Protein AF-A0AB34CWG3-F1 (afdb_monomer_lite)

pLDDT: mean 82.14, std 8.85, range [45.31, 93.75]

Organism: Bacillus cereus (NCBI:txid1396)

Foldseek 3Di:
DPDADPVLVVLLVVLVVLLVVLVVLLCVLVVCLVVVPDDVLADNVLSVVSNVLSVVLNVVSVVQSPDRPRDSVVNVVSSVVSVVVNVVSSVVSNVVNVVVVVVVVD

Structure (mmCIF, N/CA/C/O backbone):
data_AF-A0AB34CWG3-F1
#
_entry.id   AF-A0AB34CWG3-F1
#
loop_
_atom_site.group_PDB
_atom_site.id
_atom_site.type_symbol
_atom_site.label_atom_id
_atom_site.label_alt_id
_atom_site.label_comp_id
_atom_site.label_asym_id
_atom_site.label_entity_id
_atom_site.label_seq_id
_atom_site.pdbx_PDB_ins_code
_atom_site.Cartn_x
_atom_site.Cartn_y
_atom_site.Cartn_z
_atom_site.occupancy
_atom_site.B_iso_or_equiv
_atom_site.auth_seq_id
_atom_site.auth_comp_id
_atom_site.auth_asym_id
_atom_site.auth_atom_id
_atom_site.pdbx_PDB_model_num
ATOM 1 N N . MET A 1 1 ? -27.519 6.098 19.606 1.00 45.31 1 MET A N 1
ATOM 2 C CA . MET A 1 1 ? -26.235 5.584 19.077 1.00 45.31 1 MET A CA 1
ATOM 3 C C . MET A 1 1 ? -25.810 4.441 19.984 1.00 45.31 1 MET A C 1
ATOM 5 O O . MET A 1 1 ? -25.800 4.657 21.186 1.00 45.31 1 MET A O 1
ATOM 9 N N . LYS A 1 2 ? -25.576 3.226 19.467 1.00 54.22 2 LYS A N 1
ATOM 10 C CA . LYS A 1 2 ? -25.051 2.130 20.302 1.00 54.22 2 LYS A CA 1
ATOM 11 C C . LYS A 1 2 ? -23.612 2.474 20.677 1.00 54.22 2 LYS A C 1
ATOM 13 O O . LYS A 1 2 ? -22.816 2.757 19.785 1.00 54.22 2 LYS A O 1
ATOM 18 N N . GLU A 1 3 ? -23.304 2.488 21.967 1.00 59.53 3 GLU A N 1
ATOM 19 C CA . GLU A 1 3 ? -21.934 2.670 22.435 1.00 59.53 3 GLU A CA 1
ATOM 20 C C . GLU A 1 3 ? -21.064 1.524 21.905 1.00 59.53 3 GLU A C 1
ATOM 22 O O . GLU A 1 3 ? -21.381 0.349 22.090 1.00 59.53 3 GLU A O 1
ATOM 27 N N . LEU A 1 4 ? -19.992 1.871 21.189 1.00 63.38 4 LEU A N 1
ATOM 28 C CA . LEU A 1 4 ? -18.975 0.914 20.760 1.00 63.38 4 LEU A CA 1
ATOM 29 C C . LEU A 1 4 ? -18.290 0.332 21.994 1.00 63.38 4 LEU A C 1
ATOM 31 O O . LEU A 1 4 ? -17.795 1.088 22.837 1.00 63.38 4 LEU A O 1
ATOM 35 N N . ASN A 1 5 ? -18.234 -0.998 22.063 1.00 73.75 5 ASN A N 1
ATOM 36 C CA . ASN A 1 5 ? -17.526 -1.710 23.117 1.00 73.75 5 ASN A CA 1
ATOM 37 C C . ASN A 1 5 ? -16.031 -1.329 23.078 1.00 73.75 5 ASN A C 1
ATOM 39 O O . ASN A 1 5 ? -15.486 -1.034 22.011 1.00 73.75 5 ASN A O 1
ATOM 43 N N . PHE A 1 6 ? -15.348 -1.329 24.226 1.00 77.38 6 PHE A N 1
ATOM 44 C CA . PHE A 1 6 ? -13.937 -0.923 24.331 1.00 77.38 6 PHE A CA 1
ATOM 45 C C . PHE A 1 6 ? -13.042 -1.682 23.335 1.00 77.38 6 PHE A C 1
ATOM 47 O O . PHE A 1 6 ? -12.203 -1.086 22.662 1.00 77.38 6 PHE A O 1
ATOM 54 N N . LYS A 1 7 ? -13.308 -2.984 23.162 1.00 75.44 7 LYS A N 1
ATOM 55 C CA . LYS A 1 7 ? -12.650 -3.848 22.172 1.00 75.44 7 LYS A CA 1
ATOM 56 C C . LYS A 1 7 ? -12.753 -3.295 20.744 1.00 75.44 7 LYS A C 1
ATOM 58 O O . LYS A 1 7 ? -11.750 -3.255 20.037 1.00 75.44 7 LYS A O 1
ATOM 63 N N . ASP A 1 8 ? -13.934 -2.840 20.333 1.00 73.44 8 ASP A N 1
ATOM 64 C CA . ASP A 1 8 ? -14.171 -2.344 18.973 1.00 73.44 8 ASP A CA 1
ATOM 65 C C . ASP A 1 8 ? -13.466 -1.004 18.736 1.00 73.44 8 ASP A C 1
ATOM 67 O O . ASP A 1 8 ? -12.917 -0.776 17.658 1.00 73.44 8 ASP A O 1
ATOM 71 N N . ARG A 1 9 ? -13.387 -0.148 19.766 1.00 75.38 9 ARG A N 1
ATOM 72 C CA . ARG A 1 9 ? -12.604 1.098 19.706 1.00 75.38 9 ARG A CA 1
ATOM 73 C C . ARG A 1 9 ? -11.109 0.828 19.530 1.00 75.38 9 ARG A C 1
ATOM 75 O O . ARG A 1 9 ? -10.467 1.484 18.714 1.00 75.38 9 ARG A O 1
ATOM 82 N N . CYS A 1 10 ? -10.553 -0.151 20.246 1.00 79.62 10 CYS A N 1
ATOM 83 C CA . CYS A 1 10 ? -9.151 -0.546 20.074 1.00 79.62 10 CYS A CA 1
ATOM 84 C C . CYS A 1 10 ? -8.871 -1.061 18.654 1.00 79.62 10 CYS A C 1
ATOM 86 O O . CYS A 1 10 ? -7.847 -0.715 18.067 1.00 79.62 10 CYS A O 1
ATOM 88 N N . ILE A 1 11 ? -9.792 -1.842 18.081 1.00 76.69 11 ILE A N 1
ATOM 89 C CA . ILE A 1 11 ? -9.676 -2.358 16.709 1.00 76.69 11 ILE A CA 1
ATOM 90 C C . ILE A 1 11 ? -9.726 -1.215 15.687 1.00 76.69 11 ILE A C 1
ATOM 92 O O . ILE A 1 11 ? -8.929 -1.204 14.750 1.00 76.69 11 ILE A O 1
ATOM 96 N N . GLN A 1 12 ? -10.613 -0.233 15.877 1.00 76.19 12 GLN A N 1
ATOM 97 C CA . GLN A 1 12 ? -10.677 0.953 15.019 1.00 76.19 12 GLN A CA 1
ATOM 98 C C . GLN A 1 12 ? -9.365 1.743 15.045 1.00 76.19 12 GLN A C 1
ATOM 100 O O . GLN A 1 12 ? -8.854 2.089 13.985 1.00 76.19 12 GLN A O 1
ATOM 105 N N . ILE A 1 13 ? -8.781 1.968 16.227 1.00 79.88 13 ILE A N 1
ATOM 106 C CA . ILE A 1 13 ? -7.487 2.660 16.356 1.00 79.88 13 ILE A CA 1
ATOM 107 C C . ILE A 1 13 ? -6.374 1.871 15.658 1.00 79.88 13 ILE A C 1
ATOM 109 O O . ILE A 1 13 ? -5.571 2.449 14.927 1.00 79.88 13 ILE A O 1
ATOM 113 N N . LEU A 1 14 ? -6.345 0.547 15.829 1.00 81.19 14 LEU A N 1
ATOM 114 C CA . LEU A 1 14 ? -5.341 -0.304 15.192 1.00 81.19 14 LEU A CA 1
ATOM 115 C C . LEU A 1 14 ? -5.457 -0.289 13.659 1.00 81.19 14 LEU A C 1
ATOM 117 O O . LEU A 1 14 ? -4.440 -0.338 12.973 1.00 81.19 14 LEU A O 1
ATOM 121 N N . ALA A 1 15 ? -6.674 -0.174 13.119 1.00 79.12 15 ALA A N 1
ATOM 122 C CA . ALA A 1 15 ? -6.923 -0.090 11.681 1.00 79.12 15 ALA A CA 1
ATOM 123 C C . ALA A 1 15 ? -6.484 1.247 11.050 1.00 79.12 15 ALA A C 1
ATOM 125 O O . ALA A 1 15 ? -6.215 1.299 9.848 1.00 79.12 15 ALA A O 1
ATOM 126 N N . ILE A 1 16 ? -6.348 2.321 11.836 1.00 84.06 16 ILE A N 1
ATOM 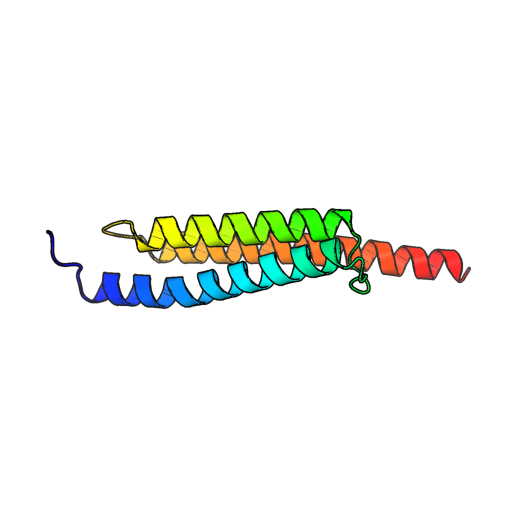127 C CA . ILE A 1 16 ? -5.896 3.632 11.338 1.00 84.06 16 ILE A CA 1
ATOM 128 C C . ILE A 1 16 ? -4.446 3.572 10.843 1.00 84.06 16 ILE A C 1
ATOM 130 O O . ILE A 1 16 ? -4.135 4.133 9.795 1.00 84.06 16 ILE A O 1
ATOM 134 N N . ILE A 1 17 ? -3.565 2.864 11.554 1.00 86.19 17 ILE A N 1
ATOM 135 C CA . ILE A 1 17 ? -2.132 2.787 11.226 1.00 86.19 17 ILE A CA 1
ATOM 136 C C . ILE A 1 17 ? -1.893 2.279 9.789 1.00 86.19 17 ILE A C 1
ATOM 138 O O . ILE A 1 17 ? -1.310 3.019 8.993 1.00 86.19 17 ILE A O 1
ATOM 142 N N . PRO A 1 18 ? -2.355 1.075 9.396 1.00 85.50 18 PRO A N 1
ATOM 143 C CA . PRO A 1 18 ? -2.181 0.590 8.027 1.00 85.50 18 PRO A CA 1
ATOM 144 C C . PRO A 1 18 ? -2.916 1.462 7.001 1.00 85.50 18 PRO A C 1
ATOM 146 O O . PRO A 1 18 ? -2.417 1.624 5.893 1.00 85.50 18 PRO A O 1
ATOM 149 N N . THR A 1 19 ? -4.042 2.088 7.366 1.00 87.44 19 THR A N 1
ATOM 150 C CA . THR A 1 19 ? -4.749 3.032 6.482 1.00 87.44 19 THR A CA 1
ATOM 151 C C . THR A 1 19 ? -3.853 4.203 6.084 1.00 87.44 19 THR A C 1
ATOM 153 O O . THR A 1 19 ? -3.747 4.520 4.900 1.00 87.44 19 THR A O 1
ATOM 156 N N . ILE A 1 20 ? -3.186 4.828 7.061 1.00 89.50 20 ILE A N 1
ATOM 157 C CA . ILE A 1 20 ? -2.268 5.951 6.823 1.00 89.50 20 ILE A CA 1
ATOM 158 C C . ILE A 1 20 ? -1.090 5.499 5.959 1.00 89.50 20 ILE A C 1
ATOM 160 O O . ILE A 1 20 ? -0.734 6.188 5.006 1.00 89.50 20 ILE A O 1
ATOM 164 N N . ILE A 1 21 ? -0.513 4.330 6.254 1.00 91.56 21 ILE A N 1
ATOM 165 C CA . ILE A 1 21 ? 0.618 3.782 5.491 1.00 91.56 21 ILE A CA 1
ATOM 166 C C . ILE A 1 21 ? 0.229 3.564 4.025 1.00 91.56 21 ILE A C 1
ATOM 168 O O . ILE A 1 21 ? 0.948 4.009 3.131 1.00 91.56 21 ILE A O 1
ATOM 172 N N . PHE A 1 22 ? -0.924 2.943 3.762 1.00 91.94 22 PHE A N 1
ATOM 173 C CA . PHE A 1 22 ? -1.408 2.750 2.396 1.00 91.94 22 PHE A CA 1
ATOM 174 C C . PHE A 1 22 ? -1.683 4.078 1.680 1.00 91.94 22 PHE A C 1
ATOM 176 O O . PHE A 1 22 ? -1.378 4.201 0.496 1.00 91.94 22 PHE A O 1
ATOM 183 N N . PHE A 1 23 ? -2.185 5.092 2.389 1.00 92.25 23 PHE A N 1
ATOM 184 C CA . PHE A 1 23 ? -2.367 6.430 1.822 1.00 92.25 23 PHE A CA 1
ATOM 185 C C . PHE A 1 23 ? -1.037 7.073 1.418 1.00 92.25 23 PHE A C 1
ATOM 187 O O . PHE A 1 23 ? -0.914 7.600 0.313 1.00 92.25 23 PHE A O 1
ATOM 194 N N . LEU A 1 24 ? -0.029 7.000 2.290 1.00 93.75 24 LEU A N 1
ATOM 195 C CA . LEU A 1 24 ? 1.302 7.539 2.018 1.00 93.75 24 LEU A CA 1
ATOM 196 C C . LEU A 1 24 ? 1.970 6.826 0.843 1.00 93.75 24 LEU A C 1
ATOM 198 O O . LEU A 1 24 ? 2.556 7.487 -0.009 1.00 93.75 24 LEU A O 1
ATOM 202 N N . TRP A 1 25 ? 1.849 5.500 0.757 1.00 92.56 25 TRP A N 1
ATOM 203 C CA . TRP A 1 25 ? 2.352 4.753 -0.395 1.00 92.56 25 TRP A CA 1
ATOM 204 C C . TRP A 1 25 ? 1.625 5.103 -1.688 1.00 92.56 25 TRP A C 1
ATOM 206 O O . TRP A 1 25 ? 2.281 5.278 -2.711 1.00 92.56 25 TRP A O 1
ATOM 216 N N . SER A 1 26 ? 0.304 5.277 -1.652 1.00 92.75 26 SER A N 1
ATOM 217 C CA . SER A 1 26 ? -0.445 5.713 -2.832 1.00 92.75 26 SER A CA 1
ATOM 218 C C . SER A 1 26 ? 0.043 7.070 -3.331 1.00 92.75 26 SER A C 1
ATOM 220 O O . SER A 1 26 ? 0.350 7.220 -4.514 1.00 92.75 26 SER A O 1
ATOM 222 N N . ILE A 1 27 ? 0.214 8.033 -2.420 1.00 92.62 27 ILE A N 1
ATOM 223 C CA . ILE A 1 27 ? 0.771 9.350 -2.748 1.00 92.62 27 ILE A CA 1
ATOM 224 C C . ILE A 1 27 ? 2.191 9.211 -3.298 1.00 92.62 27 ILE A C 1
ATOM 226 O O . ILE A 1 27 ? 2.501 9.833 -4.306 1.00 92.62 27 ILE A O 1
ATOM 230 N N . TYR A 1 28 ? 3.037 8.388 -2.678 1.00 92.06 28 TYR A N 1
ATOM 231 C CA . TYR A 1 28 ? 4.414 8.164 -3.114 1.00 92.06 28 TYR A CA 1
ATOM 232 C C . TYR A 1 28 ? 4.484 7.663 -4.563 1.00 92.06 28 TYR A C 1
ATOM 234 O O . TYR A 1 28 ? 5.158 8.279 -5.390 1.00 92.06 28 TYR A O 1
ATOM 242 N N . TYR A 1 29 ? 3.743 6.604 -4.901 1.00 89.62 29 TYR A N 1
ATOM 243 C CA . TYR A 1 29 ? 3.735 6.052 -6.258 1.00 89.62 29 TYR A CA 1
ATOM 244 C C . TYR A 1 29 ? 3.132 7.026 -7.280 1.00 89.62 29 TYR A C 1
ATOM 246 O O . TYR A 1 29 ? 3.686 7.204 -8.364 1.00 89.62 29 TYR A O 1
ATOM 254 N N . CYS A 1 30 ? 2.040 7.711 -6.930 1.00 88.00 30 CYS A N 1
ATOM 255 C CA . CYS A 1 30 ? 1.419 8.709 -7.802 1.00 88.00 30 CYS A CA 1
ATOM 256 C C . CYS A 1 30 ? 2.306 9.946 -8.015 1.00 88.00 30 CYS A C 1
ATOM 258 O O . CYS A 1 30 ? 2.337 10.498 -9.112 1.00 88.00 30 CYS A O 1
ATOM 260 N N . PHE A 1 31 ? 3.036 10.387 -6.989 1.00 89.81 31 PHE A N 1
ATOM 261 C CA . PHE A 1 31 ? 3.936 11.534 -7.083 1.00 89.81 31 PHE A CA 1
ATOM 262 C C . PHE A 1 31 ? 5.139 11.223 -7.973 1.00 89.81 31 PHE A C 1
ATOM 264 O O . PHE A 1 31 ? 5.464 12.019 -8.848 1.00 89.81 31 PHE A O 1
ATOM 271 N N . HIS A 1 32 ? 5.752 10.048 -7.811 1.00 86.50 32 HIS A N 1
ATOM 272 C CA . HIS A 1 32 ? 6.839 9.601 -8.685 1.00 86.50 32 HIS A CA 1
ATOM 273 C C . HIS A 1 32 ? 6.405 9.516 -10.155 1.00 86.50 32 HIS A C 1
ATOM 275 O O . HIS A 1 32 ? 7.121 10.007 -11.029 1.00 86.50 32 HIS A O 1
ATOM 281 N N . LEU A 1 33 ? 5.189 9.024 -10.413 1.00 86.81 33 LEU A N 1
ATOM 282 C CA . LEU A 1 33 ? 4.582 9.048 -11.745 1.00 86.81 33 LEU A CA 1
ATOM 283 C C . LEU A 1 33 ? 4.377 10.460 -12.297 1.00 86.81 33 LEU A C 1
ATOM 285 O O . LEU A 1 33 ? 4.646 10.703 -13.469 1.00 86.81 33 LEU A O 1
ATOM 289 N N . PHE A 1 34 ? 3.884 11.385 -11.472 1.00 86.06 34 PHE A N 1
ATOM 290 C CA . PHE A 1 34 ? 3.566 12.744 -11.909 1.00 86.06 34 PHE A CA 1
ATOM 291 C C . PHE A 1 34 ? 4.818 13.585 -12.178 1.00 86.06 34 PHE A C 1
ATOM 293 O O . PHE A 1 34 ? 4.861 14.342 -13.145 1.00 86.06 34 PHE A O 1
ATOM 300 N N . VAL A 1 35 ? 5.842 13.452 -11.331 1.00 87.00 35 VAL A N 1
ATOM 301 C CA . VAL A 1 35 ? 7.119 14.170 -11.482 1.00 87.00 35 VAL A CA 1
ATOM 302 C C . VAL A 1 35 ? 8.019 13.496 -12.529 1.00 87.00 35 VAL A C 1
ATOM 304 O O . VAL A 1 35 ? 8.995 14.092 -12.973 1.00 87.00 35 VAL A O 1
ATOM 307 N N . GLY A 1 36 ? 7.687 12.275 -12.961 1.00 80.06 36 GLY A N 1
ATOM 308 C CA . GLY A 1 36 ? 8.485 11.513 -13.923 1.00 80.06 36 GLY A CA 1
ATOM 309 C C . GLY A 1 36 ? 9.816 11.039 -13.339 1.00 80.06 36 GLY A C 1
ATOM 310 O O . GLY A 1 36 ? 10.798 10.913 -14.065 1.00 80.06 36 GLY A O 1
ATOM 311 N N . VAL A 1 37 ? 9.870 10.827 -12.021 1.00 80.69 37 VAL A N 1
ATOM 312 C CA . VAL A 1 37 ? 11.067 10.327 -11.338 1.00 80.69 37 VAL A CA 1
ATOM 313 C C . VAL A 1 37 ? 10.945 8.821 -11.202 1.00 80.69 37 VAL A C 1
ATOM 315 O O . VAL A 1 37 ? 10.135 8.326 -10.416 1.00 80.69 37 VAL A O 1
ATOM 318 N N . ASP A 1 38 ? 11.791 8.101 -11.929 1.00 76.81 38 ASP A N 1
ATOM 319 C CA . ASP A 1 38 ? 11.809 6.645 -11.895 1.00 76.81 38 ASP A CA 1
ATOM 320 C C . ASP A 1 38 ? 12.164 6.107 -10.504 1.00 76.81 38 ASP A C 1
ATOM 322 O O . ASP A 1 38 ? 13.107 6.553 -9.844 1.00 76.81 38 ASP A O 1
ATOM 326 N N . ILE A 1 39 ? 11.409 5.099 -10.069 1.00 80.44 39 ILE A N 1
ATOM 327 C CA . ILE A 1 39 ? 11.744 4.292 -8.901 1.00 80.44 39 ILE A CA 1
ATOM 328 C C . ILE A 1 39 ? 12.624 3.137 -9.400 1.00 80.44 39 ILE A C 1
ATOM 330 O O . ILE A 1 39 ? 12.179 2.355 -10.246 1.00 80.44 39 ILE A O 1
ATOM 334 N N . PRO A 1 40 ? 13.867 2.993 -8.906 1.00 76.19 40 PRO A N 1
ATOM 335 C CA . PRO A 1 40 ? 14.781 1.972 -9.399 1.00 76.19 40 PRO A CA 1
ATOM 336 C C . PRO A 1 40 ? 14.200 0.571 -9.184 1.00 76.19 40 PRO A C 1
ATOM 338 O O . PRO A 1 40 ? 13.874 0.176 -8.064 1.00 76.19 40 PRO A O 1
ATOM 341 N N . GLY A 1 41 ? 14.084 -0.182 -10.279 1.00 73.75 41 GLY A N 1
ATOM 342 C CA . GLY A 1 41 ? 13.515 -1.527 -10.271 1.00 73.75 41 GLY A CA 1
ATOM 343 C C . GLY A 1 41 ? 11.989 -1.581 -10.171 1.00 73.75 41 GLY A C 1
ATOM 344 O O . GLY A 1 41 ? 11.482 -2.653 -9.860 1.00 73.75 41 GLY A O 1
ATOM 345 N N . VAL A 1 42 ? 11.269 -0.476 -10.416 1.00 82.69 42 VAL A N 1
ATOM 346 C CA . VAL A 1 42 ? 9.801 -0.461 -10.538 1.00 82.69 42 VAL A CA 1
ATOM 347 C C . VAL A 1 42 ? 9.393 0.309 -11.789 1.00 82.69 42 VAL A C 1
ATOM 349 O O . VAL A 1 42 ? 9.637 1.513 -11.906 1.00 82.69 42 VAL A O 1
ATOM 352 N N . ASN A 1 43 ? 8.751 -0.379 -12.727 1.00 84.94 43 ASN A N 1
ATOM 353 C CA . ASN A 1 43 ? 8.366 0.211 -14.002 1.00 84.94 43 ASN A CA 1
ATOM 354 C C . ASN A 1 43 ? 7.172 1.190 -13.828 1.00 84.94 43 ASN A C 1
ATOM 356 O O . ASN A 1 43 ? 6.393 1.039 -12.882 1.00 84.94 43 ASN A O 1
ATOM 360 N N . PRO A 1 44 ? 6.964 2.169 -14.731 1.00 84.19 44 PRO A N 1
ATOM 361 C CA . PRO A 1 44 ? 5.878 3.150 -14.594 1.00 84.19 44 PRO A CA 1
ATOM 362 C C . PRO A 1 44 ? 4.467 2.537 -14.526 1.00 84.19 44 PRO A C 1
ATOM 364 O O . PRO A 1 44 ? 3.609 3.009 -13.783 1.00 84.19 44 PRO A O 1
ATOM 367 N N . ILE A 1 45 ? 4.208 1.446 -15.251 1.00 86.38 45 ILE A N 1
ATOM 368 C CA . ILE A 1 45 ? 2.911 0.749 -15.217 1.00 86.38 45 ILE A CA 1
ATOM 369 C C . ILE A 1 45 ? 2.682 0.126 -13.833 1.00 86.38 45 ILE A C 1
ATOM 371 O O . ILE A 1 45 ? 1.597 0.237 -13.266 1.00 86.38 45 ILE A O 1
ATOM 375 N N . SER A 1 46 ? 3.709 -0.480 -13.251 1.00 88.12 46 SER A N 1
ATOM 376 C CA . SER A 1 46 ? 3.683 -1.046 -11.909 1.00 88.12 46 SER A CA 1
ATOM 377 C C . SER A 1 46 ? 3.556 0.039 -10.851 1.00 88.12 46 SER A C 1
ATOM 379 O O . SER A 1 46 ? 2.789 -0.151 -9.915 1.00 88.12 46 SER A O 1
ATOM 381 N N . GLN A 1 47 ? 4.199 1.202 -11.009 1.00 88.94 47 GLN A N 1
ATOM 382 C CA . GLN A 1 47 ? 3.954 2.359 -10.136 1.00 88.94 47 GLN A CA 1
ATOM 383 C C . GLN A 1 47 ? 2.478 2.772 -10.172 1.00 88.94 47 GLN A C 1
ATOM 385 O O . GLN A 1 47 ? 1.884 3.030 -9.126 1.00 88.94 47 GLN A O 1
ATOM 390 N N . PHE A 1 48 ? 1.850 2.759 -11.351 1.00 89.94 48 PHE A N 1
ATOM 391 C CA . PHE A 1 48 ? 0.433 3.096 -11.488 1.00 89.94 48 PHE A CA 1
ATOM 392 C C . PHE A 1 48 ? -0.441 2.067 -10.774 1.00 89.94 48 PHE A C 1
ATOM 394 O O . PHE A 1 48 ? -1.270 2.431 -9.939 1.00 89.94 48 PHE A O 1
ATOM 401 N N . ILE A 1 49 ? -0.205 0.778 -11.024 1.00 90.75 49 ILE A N 1
ATOM 402 C CA . ILE A 1 49 ? -0.927 -0.314 -10.360 1.00 90.75 49 ILE A CA 1
ATOM 403 C C . ILE A 1 49 ? -0.737 -0.243 -8.839 1.00 90.75 49 ILE A C 1
ATOM 405 O O . ILE A 1 49 ? -1.713 -0.344 -8.099 1.00 90.75 49 ILE A O 1
ATOM 409 N N . LEU A 1 50 ? 0.487 -0.024 -8.359 1.00 91.94 50 LEU A N 1
ATOM 410 C CA . LEU A 1 50 ? 0.797 0.108 -6.935 1.00 91.94 50 LEU A CA 1
ATOM 411 C C . LEU A 1 50 ? 0.079 1.306 -6.310 1.00 91.94 50 LEU A C 1
ATOM 413 O O . LEU A 1 50 ? -0.494 1.166 -5.227 1.00 91.94 50 LEU A O 1
ATOM 417 N N . GLY A 1 51 ? 0.035 2.447 -7.001 1.00 91.06 51 GLY A N 1
ATOM 418 C CA . GLY A 1 51 ? -0.723 3.627 -6.582 1.00 91.06 51 GLY A CA 1
ATOM 419 C C . GLY A 1 51 ? -2.215 3.333 -6.399 1.00 91.06 51 GLY A C 1
ATOM 420 O O . GLY A 1 51 ? -2.789 3.695 -5.369 1.00 91.06 51 GLY A O 1
ATOM 421 N N . TRP A 1 52 ? -2.829 2.604 -7.336 1.00 91.19 52 TRP A N 1
ATOM 422 C CA . TRP A 1 52 ? -4.237 2.194 -7.250 1.00 91.19 52 TRP A CA 1
ATOM 423 C C . TRP A 1 52 ? -4.498 1.142 -6.176 1.00 91.19 52 TRP A C 1
ATOM 425 O O . TRP A 1 52 ? -5.444 1.278 -5.401 1.00 91.19 52 TRP A O 1
ATOM 435 N N . VAL A 1 53 ? -3.670 0.098 -6.102 1.00 91.56 53 VAL A N 1
ATOM 436 C CA . VAL A 1 53 ? -3.816 -0.978 -5.111 1.00 91.56 53 VAL A CA 1
ATOM 437 C C . VAL A 1 53 ? -3.736 -0.401 -3.701 1.00 91.56 53 VAL A C 1
ATOM 439 O O . VAL A 1 53 ? -4.601 -0.675 -2.870 1.00 91.56 53 VAL A O 1
ATOM 442 N N . THR A 1 54 ? -2.744 0.447 -3.436 1.00 92.44 54 THR A N 1
ATOM 443 C CA . THR A 1 54 ? -2.588 1.103 -2.132 1.00 92.44 54 THR A CA 1
ATOM 444 C C . THR A 1 54 ? -3.739 2.069 -1.833 1.00 92.44 54 THR A C 1
ATOM 446 O O . THR A 1 54 ? -4.251 2.061 -0.714 1.00 92.44 54 THR A O 1
ATOM 449 N N . LEU A 1 55 ? -4.250 2.806 -2.827 1.00 92.12 55 LEU A N 1
ATOM 450 C CA . LEU A 1 55 ? -5.433 3.658 -2.662 1.00 92.12 55 LEU A CA 1
ATOM 451 C C . LEU A 1 55 ? -6.684 2.854 -2.279 1.00 92.12 55 LEU A C 1
ATOM 453 O O . LEU A 1 55 ? -7.371 3.193 -1.314 1.00 92.12 55 LEU A O 1
ATOM 457 N N . PHE A 1 56 ? -6.980 1.769 -3.000 1.00 90.69 56 PHE A N 1
ATOM 458 C CA . PHE A 1 56 ? -8.146 0.928 -2.714 1.00 90.69 56 PHE A CA 1
ATOM 459 C C . PHE A 1 56 ? -8.042 0.244 -1.348 1.00 90.69 56 PHE A C 1
ATOM 461 O O . PHE A 1 56 ? -9.043 0.150 -0.634 1.00 90.69 56 PHE A O 1
ATOM 468 N N . MET A 1 57 ? -6.8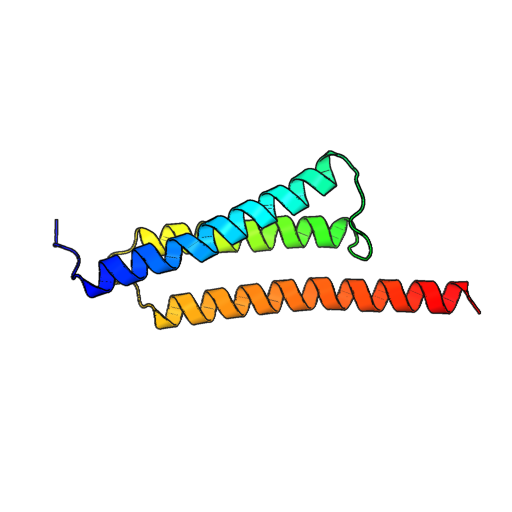39 -0.176 -0.947 1.00 89.88 57 MET A N 1
ATOM 469 C CA . MET A 1 57 ? -6.581 -0.710 0.393 1.00 89.88 57 MET A CA 1
ATOM 470 C C . MET A 1 57 ? -6.832 0.337 1.485 1.00 89.88 57 MET A C 1
ATOM 472 O O . MET A 1 57 ? -7.457 0.029 2.506 1.00 89.88 57 MET A O 1
ATOM 476 N N . ALA A 1 58 ? -6.413 1.585 1.262 1.00 88.50 58 ALA A N 1
ATOM 477 C CA . ALA A 1 58 ? -6.672 2.684 2.184 1.00 88.50 58 ALA A CA 1
ATOM 478 C C . ALA A 1 58 ? -8.177 2.993 2.300 1.00 88.50 58 ALA A C 1
ATOM 480 O O . ALA A 1 58 ? -8.716 3.035 3.406 1.00 88.50 58 ALA A O 1
ATOM 481 N N . ILE A 1 59 ? -8.887 3.116 1.173 1.00 88.94 59 ILE A N 1
ATOM 482 C CA . ILE A 1 59 ? -10.344 3.347 1.148 1.00 88.94 59 ILE A CA 1
ATOM 483 C C . ILE A 1 59 ? -11.094 2.201 1.841 1.00 88.94 59 ILE A C 1
ATOM 485 O O . ILE A 1 59 ? -11.970 2.443 2.674 1.00 88.94 59 ILE A O 1
ATOM 489 N N . GLY A 1 60 ? -10.728 0.950 1.548 1.00 85.50 60 GLY A N 1
ATOM 490 C CA . GLY A 1 60 ? -11.317 -0.225 2.191 1.00 85.50 60 GLY A CA 1
ATOM 491 C C . GLY A 1 60 ? -11.132 -0.221 3.711 1.00 85.50 60 GLY A C 1
ATOM 492 O O . GLY A 1 60 ? -12.043 -0.608 4.448 1.00 85.50 60 GLY A O 1
ATOM 493 N N . SER A 1 61 ? -9.991 0.279 4.184 1.00 84.06 61 SER A N 1
ATOM 494 C CA . SER A 1 61 ? -9.694 0.405 5.612 1.00 84.06 61 SER A CA 1
ATOM 495 C C . SER A 1 61 ? -10.511 1.517 6.285 1.00 84.06 61 SER A C 1
ATOM 497 O O . SER A 1 61 ? -11.024 1.312 7.385 1.00 84.06 61 SER A O 1
ATOM 499 N N . ILE A 1 62 ? -10.753 2.643 5.603 1.00 85.62 62 ILE A N 1
ATOM 500 C CA . ILE A 1 62 ? -11.643 3.717 6.089 1.00 85.62 62 ILE A CA 1
ATOM 501 C C . ILE A 1 62 ? -13.079 3.207 6.258 1.00 85.62 62 ILE A C 1
ATOM 503 O O . ILE A 1 62 ? -13.693 3.411 7.306 1.00 85.62 62 ILE A O 1
ATOM 507 N N . ILE A 1 63 ? -13.607 2.497 5.256 1.00 83.62 63 ILE A N 1
ATOM 508 C CA . ILE A 1 63 ? -14.956 1.907 5.315 1.00 83.62 63 ILE A CA 1
ATOM 509 C C . ILE A 1 63 ? -15.072 0.956 6.511 1.00 83.62 63 ILE A C 1
ATOM 511 O O . ILE A 1 63 ? -16.097 0.911 7.192 1.00 83.62 63 ILE A O 1
ATOM 515 N N . TYR A 1 64 ? -14.007 0.205 6.779 1.00 78.75 64 TYR A N 1
ATOM 516 C CA . TYR A 1 64 ? -13.951 -0.725 7.891 1.00 78.75 64 TYR A CA 1
ATOM 517 C C . TYR A 1 64 ? -13.951 -0.014 9.259 1.00 78.75 64 TYR A C 1
ATOM 519 O O . TYR A 1 64 ? -14.667 -0.451 10.159 1.00 78.75 64 TYR A O 1
ATOM 527 N N . ILE A 1 65 ? -13.239 1.112 9.401 1.00 79.56 65 ILE A N 1
ATOM 528 C CA . ILE A 1 65 ? -13.227 1.934 10.627 1.00 79.56 65 ILE A CA 1
ATOM 529 C C . ILE A 1 65 ? -14.629 2.478 10.955 1.00 79.56 65 ILE A C 1
ATOM 531 O O . ILE A 1 65 ? -15.019 2.520 12.121 1.00 79.56 65 ILE A O 1
ATOM 535 N N . ILE A 1 66 ? -15.406 2.856 9.936 1.00 79.06 66 ILE A N 1
ATOM 536 C CA . ILE A 1 66 ? -16.748 3.443 10.102 1.00 79.06 66 ILE A CA 1
ATOM 537 C C . ILE A 1 66 ? -17.803 2.371 10.449 1.00 79.06 66 ILE A C 1
ATOM 539 O O . ILE A 1 66 ? -18.884 2.689 10.953 1.00 79.06 66 ILE A O 1
ATOM 543 N N . LYS A 1 67 ? -17.514 1.084 10.212 1.00 77.81 67 LYS A N 1
ATOM 544 C CA . LYS A 1 67 ? -18.484 0.001 10.399 1.00 77.81 67 LYS A CA 1
ATOM 545 C C . LYS A 1 67 ? -18.666 -0.351 11.890 1.00 77.81 67 LYS A C 1
ATOM 547 O O . LYS A 1 67 ? -17.689 -0.677 12.563 1.00 77.81 67 LYS A O 1
ATOM 552 N N . PRO A 1 68 ? -19.907 -0.373 12.417 1.00 64.12 68 PRO A N 1
ATOM 553 C CA . PRO A 1 68 ? -20.167 -0.908 13.752 1.00 64.12 68 PRO A CA 1
ATOM 554 C C . PRO A 1 68 ? -19.968 -2.436 13.758 1.00 64.12 68 PRO A C 1
ATOM 556 O O . PRO A 1 68 ? -20.452 -3.121 12.856 1.00 64.12 68 PRO A O 1
ATOM 559 N N . ASN A 1 69 ? -19.282 -2.966 14.780 1.00 69.12 69 ASN A N 1
ATOM 560 C CA . ASN A 1 69 ? -18.911 -4.386 14.943 1.00 69.12 69 ASN A CA 1
ATOM 561 C C . ASN A 1 69 ? -17.953 -4.918 13.863 1.00 69.12 69 ASN A C 1
ATOM 563 O O . ASN A 1 69 ? -18.224 -5.918 13.192 1.00 69.12 69 ASN A O 1
ATOM 567 N N . ALA A 1 70 ? -16.839 -4.226 13.658 1.00 67.88 70 ALA A N 1
ATOM 568 C CA . ALA A 1 70 ? -15.849 -4.615 12.669 1.00 67.88 70 ALA A CA 1
ATOM 569 C C . ALA A 1 70 ? -15.032 -5.843 13.155 1.00 67.88 70 ALA A C 1
ATOM 571 O O . ALA A 1 70 ? -14.418 -5.812 14.222 1.00 67.88 70 ALA A O 1
ATOM 572 N N . ASP A 1 71 ? -15.016 -6.931 12.372 1.00 79.94 71 ASP A N 1
ATOM 573 C CA . ASP A 1 71 ? -14.255 -8.161 12.665 1.00 79.94 71 ASP A CA 1
ATOM 574 C C . ASP A 1 71 ? -12.745 -8.021 12.393 1.00 79.94 71 ASP A C 1
ATOM 576 O O . ASP A 1 71 ? -12.288 -8.090 11.243 1.00 79.94 71 ASP A O 1
ATOM 580 N N . ALA A 1 72 ? -11.972 -7.812 13.466 1.00 74.50 72 ALA A N 1
ATOM 581 C CA . ALA A 1 72 ? -10.535 -7.533 13.407 1.00 74.50 72 ALA A CA 1
ATOM 582 C C . ALA A 1 72 ? -9.736 -8.581 12.632 1.00 74.50 72 ALA A C 1
ATOM 584 O O . ALA A 1 72 ? -8.749 -8.234 11.981 1.00 74.50 72 ALA A O 1
ATOM 585 N N . LEU A 1 73 ? -10.160 -9.847 12.680 1.00 81.00 73 LEU A N 1
ATOM 586 C CA . LEU A 1 73 ? -9.486 -10.921 11.963 1.00 81.00 73 LEU A CA 1
ATOM 587 C C . LEU A 1 73 ? -9.629 -10.724 10.453 1.00 81.00 73 LEU A C 1
ATOM 589 O O . LEU A 1 73 ? -8.649 -10.805 9.718 1.00 81.00 73 LEU A O 1
ATOM 593 N N . ASN A 1 74 ? -10.835 -10.393 9.995 1.00 81.94 74 ASN A N 1
ATOM 594 C CA . ASN A 1 74 ? -11.110 -10.134 8.586 1.00 81.94 74 ASN A CA 1
ATOM 595 C C . ASN A 1 74 ? -10.326 -8.913 8.077 1.00 81.94 74 ASN A C 1
ATOM 597 O O . ASN A 1 74 ? -9.749 -8.945 6.989 1.00 81.94 74 ASN A O 1
ATOM 601 N N . PHE A 1 75 ? -10.233 -7.853 8.885 1.00 82.31 75 PHE A N 1
ATOM 602 C CA . PHE A 1 75 ? -9.396 -6.698 8.557 1.00 82.31 75 PHE A CA 1
ATOM 603 C C . PHE A 1 75 ? -7.916 -7.049 8.437 1.00 82.31 75 PHE A C 1
ATOM 605 O O . PHE A 1 75 ? -7.267 -6.660 7.463 1.00 82.31 75 PHE A O 1
ATOM 612 N N . PHE A 1 76 ? -7.392 -7.808 9.398 1.00 82.50 76 PHE A N 1
ATOM 613 C CA . PHE A 1 76 ? -6.006 -8.253 9.379 1.00 82.50 76 PHE A CA 1
ATOM 614 C C . PHE A 1 76 ? -5.713 -9.104 8.139 1.00 82.50 76 PHE A C 1
ATOM 616 O O . PHE A 1 76 ? -4.774 -8.807 7.404 1.00 82.50 76 PHE A O 1
ATOM 623 N N . VAL A 1 77 ? -6.560 -10.093 7.838 1.00 87.38 77 VAL A N 1
ATOM 624 C CA . VAL A 1 77 ? -6.407 -10.963 6.661 1.00 87.38 77 VAL A CA 1
ATOM 625 C C . VAL A 1 77 ? -6.427 -10.156 5.363 1.00 87.38 77 VAL A C 1
ATOM 627 O O . VAL A 1 77 ? -5.569 -10.361 4.505 1.00 87.38 77 VAL A O 1
ATOM 630 N N . LYS A 1 78 ? -7.350 -9.197 5.220 1.00 85.38 78 LYS A N 1
ATOM 631 C CA . LYS A 1 78 ? -7.398 -8.321 4.038 1.00 85.38 78 LYS A CA 1
ATOM 632 C C . LYS A 1 78 ? -6.156 -7.447 3.919 1.00 85.38 78 LYS A C 1
ATOM 634 O O . LYS A 1 78 ? -5.596 -7.343 2.832 1.00 85.38 78 LYS A O 1
ATOM 639 N N . THR A 1 79 ? -5.704 -6.867 5.028 1.00 86.19 79 THR A N 1
ATOM 640 C CA . THR A 1 79 ? -4.488 -6.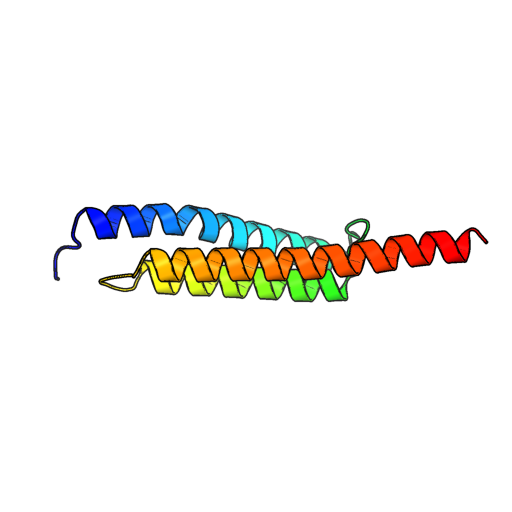042 5.083 1.00 86.19 79 THR A CA 1
ATOM 641 C C . THR A 1 79 ? -3.258 -6.844 4.662 1.00 86.19 79 THR A C 1
ATOM 643 O O . THR A 1 79 ? -2.499 -6.399 3.803 1.00 86.19 79 THR A O 1
ATOM 646 N N . VAL A 1 80 ? -3.099 -8.056 5.201 1.00 88.12 80 VAL A N 1
ATOM 647 C CA . VAL A 1 80 ? -2.017 -8.981 4.835 1.00 88.12 80 VAL A CA 1
ATOM 648 C C . VAL A 1 80 ? -2.114 -9.388 3.366 1.00 88.12 80 VAL A C 1
ATOM 650 O O . VAL A 1 80 ? -1.108 -9.371 2.666 1.00 88.12 80 VAL A O 1
ATOM 653 N N . CYS A 1 81 ? -3.312 -9.691 2.862 1.00 87.94 81 CYS A N 1
ATOM 654 C CA . CYS A 1 81 ? -3.518 -10.019 1.452 1.00 87.94 81 CYS A CA 1
ATOM 655 C C . CYS A 1 81 ? -3.102 -8.860 0.527 1.00 87.94 81 CYS A C 1
ATOM 657 O O . CYS A 1 81 ? -2.393 -9.085 -0.453 1.00 87.94 81 CYS A O 1
ATOM 659 N N . GLY A 1 82 ? -3.452 -7.617 0.874 1.00 86.62 82 GLY A N 1
ATOM 660 C CA . GLY A 1 82 ? -3.004 -6.435 0.135 1.00 86.62 82 GLY A CA 1
ATOM 661 C C . GLY A 1 82 ? -1.486 -6.244 0.171 1.00 86.62 82 GLY A C 1
ATOM 662 O O . GLY A 1 82 ? -0.883 -5.976 -0.866 1.00 86.62 82 GLY A O 1
ATOM 663 N N . LEU A 1 83 ? -0.850 -6.457 1.329 1.00 89.38 83 LEU A N 1
ATOM 664 C CA . LEU A 1 83 ? 0.613 -6.423 1.458 1.00 89.38 83 LEU A CA 1
ATOM 665 C C . LEU A 1 83 ? 1.292 -7.496 0.600 1.00 89.38 83 LEU A C 1
ATOM 667 O O . LEU A 1 83 ? 2.303 -7.215 -0.044 1.00 89.38 83 LEU A O 1
ATOM 671 N N . ILE A 1 84 ? 0.729 -8.704 0.547 1.00 90.44 84 ILE A N 1
ATOM 672 C CA . ILE A 1 84 ? 1.229 -9.782 -0.314 1.00 90.44 84 ILE A CA 1
ATOM 673 C C . ILE A 1 84 ? 1.092 -9.381 -1.786 1.00 90.44 84 ILE A C 1
ATOM 675 O O . ILE A 1 84 ? 2.055 -9.519 -2.535 1.00 90.44 84 ILE A O 1
ATOM 679 N N . GLY A 1 85 ? -0.052 -8.825 -2.195 1.00 88.56 85 GLY A N 1
ATOM 680 C CA . GLY A 1 85 ? -0.265 -8.347 -3.564 1.00 88.56 85 GLY A CA 1
ATOM 681 C C . GLY A 1 85 ? 0.753 -7.284 -3.986 1.00 88.56 85 GLY A C 1
ATOM 682 O O . GLY A 1 85 ? 1.389 -7.419 -5.029 1.00 88.56 85 GLY A O 1
ATOM 683 N N . ILE A 1 86 ? 0.979 -6.278 -3.136 1.00 89.31 86 ILE A N 1
ATOM 684 C CA . ILE A 1 86 ? 2.015 -5.250 -3.337 1.00 89.31 86 ILE A CA 1
ATOM 685 C C . ILE A 1 86 ? 3.403 -5.893 -3.449 1.00 89.31 86 ILE A C 1
ATOM 687 O O . ILE A 1 86 ? 4.167 -5.570 -4.358 1.00 89.31 86 ILE A O 1
ATOM 691 N N . SER A 1 87 ? 3.715 -6.838 -2.558 1.00 87.38 87 SER A N 1
ATOM 692 C CA . SER A 1 87 ? 5.008 -7.532 -2.550 1.00 87.38 87 SER A CA 1
ATOM 693 C C . SER A 1 87 ? 5.244 -8.328 -3.833 1.00 87.38 87 SER A C 1
ATOM 695 O O . SER A 1 87 ? 6.349 -8.303 -4.365 1.00 87.38 87 SER A O 1
ATOM 697 N N . ILE A 1 88 ? 4.212 -8.997 -4.359 1.00 89.62 88 ILE A N 1
ATOM 698 C CA . ILE A 1 88 ? 4.287 -9.755 -5.617 1.00 89.62 88 ILE A CA 1
ATOM 699 C C . ILE A 1 88 ? 4.561 -8.820 -6.797 1.00 89.62 88 ILE A C 1
ATOM 701 O O . ILE A 1 88 ? 5.426 -9.131 -7.614 1.00 89.62 88 ILE A O 1
ATOM 705 N N . ILE A 1 89 ? 3.876 -7.673 -6.873 1.00 86.94 89 ILE A N 1
ATOM 706 C CA . ILE A 1 89 ? 4.083 -6.688 -7.947 1.00 86.94 89 ILE A CA 1
ATOM 707 C C . ILE A 1 89 ? 5.528 -6.176 -7.927 1.00 86.94 89 ILE A C 1
ATOM 709 O O . ILE A 1 89 ? 6.214 -6.215 -8.946 1.00 86.94 89 ILE A O 1
ATOM 713 N N . LEU A 1 90 ? 6.020 -5.769 -6.752 1.00 86.94 90 LEU A N 1
ATOM 714 C CA . LEU A 1 90 ? 7.398 -5.297 -6.588 1.00 86.94 90 LEU A CA 1
ATOM 715 C C . LEU A 1 90 ? 8.430 -6.388 -6.905 1.00 86.94 90 LEU A C 1
ATOM 717 O O . LEU A 1 90 ? 9.481 -6.109 -7.480 1.00 86.94 90 LEU A O 1
ATOM 721 N N . PHE A 1 91 ? 8.150 -7.638 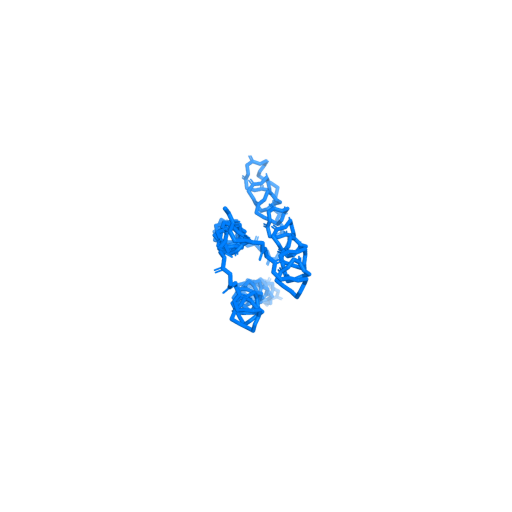-6.535 1.00 86.50 91 PHE A N 1
ATOM 722 C CA . PHE A 1 91 ? 9.056 -8.753 -6.791 1.00 86.50 91 PHE A CA 1
ATOM 723 C C . PHE A 1 91 ? 9.112 -9.128 -8.278 1.00 86.50 91 PHE A C 1
ATOM 725 O O . PHE A 1 91 ? 10.201 -9.366 -8.802 1.00 86.50 91 PHE A O 1
ATOM 732 N N . ALA A 1 92 ? 7.971 -9.125 -8.973 1.00 84.25 92 ALA A N 1
ATOM 733 C CA . ALA A 1 92 ? 7.904 -9.358 -10.416 1.00 84.25 92 ALA A CA 1
ATOM 734 C C . ALA A 1 92 ? 8.704 -8.301 -11.195 1.00 84.25 92 ALA A C 1
ATOM 736 O O . ALA A 1 92 ? 9.500 -8.636 -12.077 1.00 84.25 92 ALA A O 1
ATOM 737 N N . ASP A 1 93 ? 8.571 -7.033 -10.813 1.00 82.12 93 ASP A N 1
ATOM 738 C CA . ASP A 1 93 ? 9.345 -5.939 -11.400 1.00 82.12 93 ASP A CA 1
ATOM 739 C C . ASP A 1 93 ? 10.849 -6.072 -11.135 1.00 82.12 93 ASP A C 1
ATOM 741 O O . ASP A 1 93 ? 11.671 -5.888 -12.034 1.00 82.12 93 ASP A O 1
ATOM 745 N N . LYS A 1 94 ? 11.234 -6.483 -9.926 1.00 80.12 94 LYS A N 1
ATOM 746 C CA . LYS A 1 94 ? 12.647 -6.680 -9.592 1.00 80.12 94 LYS A CA 1
ATOM 747 C C . LYS A 1 94 ? 13.280 -7.838 -10.370 1.00 80.12 94 LYS A C 1
ATOM 749 O O . LYS A 1 94 ? 14.434 -7.725 -10.785 1.00 80.12 94 LYS A O 1
ATOM 754 N N . ILE A 1 95 ? 12.542 -8.931 -10.591 1.00 79.12 95 ILE A N 1
ATOM 755 C CA . ILE A 1 95 ? 13.000 -10.058 -11.422 1.00 79.12 95 ILE A CA 1
ATOM 756 C C . ILE A 1 95 ? 13.183 -9.611 -12.871 1.00 79.12 95 ILE A C 1
ATOM 758 O O . ILE A 1 95 ? 14.226 -9.888 -13.461 1.00 79.12 95 ILE A O 1
ATOM 762 N N . THR A 1 96 ? 12.199 -8.912 -13.443 1.00 75.94 96 THR A N 1
ATOM 763 C CA . THR A 1 96 ? 12.300 -8.438 -14.832 1.00 75.94 96 THR A CA 1
ATOM 764 C C . THR A 1 96 ? 13.441 -7.437 -15.016 1.00 75.94 96 THR A C 1
ATOM 766 O O . THR A 1 96 ? 14.169 -7.523 -16.004 1.00 75.94 96 THR A O 1
ATOM 769 N N . TYR A 1 97 ? 13.674 -6.557 -14.041 1.00 75.25 97 TYR A N 1
ATOM 770 C CA . TYR A 1 97 ? 14.812 -5.638 -1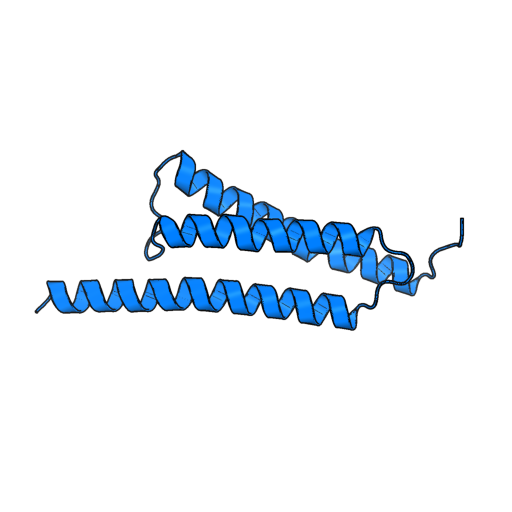4.042 1.00 75.25 97 TYR A CA 1
ATOM 771 C C . TYR A 1 97 ? 16.166 -6.369 -13.999 1.00 75.25 97 TYR A C 1
ATOM 773 O O . TYR A 1 97 ? 17.046 -6.085 -14.811 1.00 75.25 97 TYR A O 1
ATOM 781 N N . LEU A 1 98 ? 16.327 -7.354 -13.106 1.00 74.81 98 LEU A N 1
ATOM 782 C CA . LEU A 1 98 ? 17.544 -8.176 -13.027 1.00 74.81 98 LEU A CA 1
ATOM 783 C C . LEU A 1 98 ? 17.781 -8.993 -14.304 1.00 74.81 98 LEU A C 1
ATOM 785 O O . LEU A 1 98 ? 18.915 -9.075 -14.772 1.00 74.81 98 LEU A O 1
ATOM 789 N N . ALA A 1 99 ? 16.724 -9.562 -14.887 1.00 72.38 99 ALA A N 1
ATOM 790 C CA . ALA A 1 99 ? 16.811 -10.294 -16.148 1.00 72.38 99 ALA A CA 1
ATOM 791 C C . A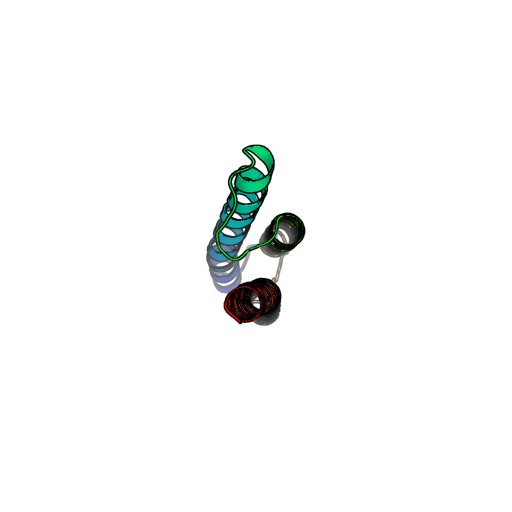LA A 1 99 ? 17.275 -9.387 -17.297 1.00 72.38 99 ALA A C 1
ATOM 793 O O . ALA A 1 99 ? 18.123 -9.791 -18.089 1.00 72.38 99 ALA A O 1
ATOM 794 N N . LYS A 1 100 ? 16.773 -8.147 -17.356 1.00 74.44 100 LYS A N 1
ATOM 795 C CA . LYS A 1 100 ? 17.190 -7.163 -18.361 1.00 74.44 100 LYS A CA 1
ATOM 796 C C . LYS A 1 100 ? 18.676 -6.810 -18.237 1.00 74.44 100 LYS A C 1
ATOM 798 O O . LYS A 1 100 ? 19.375 -6.840 -19.243 1.00 74.44 100 LYS A O 1
ATOM 803 N N . ILE A 1 101 ? 19.164 -6.566 -17.017 1.00 75.75 101 ILE A N 1
ATOM 804 C CA . ILE A 1 101 ? 20.594 -6.312 -16.762 1.00 75.75 101 ILE A CA 1
ATOM 805 C C . ILE A 1 101 ? 21.451 -7.492 -17.225 1.00 75.75 101 ILE A C 1
ATOM 807 O O . ILE A 1 101 ? 22.486 -7.291 -17.852 1.00 75.75 101 ILE A O 1
ATOM 811 N N . PHE A 1 102 ? 21.026 -8.722 -16.925 1.00 74.31 102 PHE A N 1
ATOM 812 C CA . PHE A 1 102 ? 21.791 -9.912 -17.287 1.00 74.31 102 PHE A CA 1
ATOM 813 C C . PHE A 1 102 ? 21.884 -10.091 -18.810 1.00 74.31 102 PHE A C 1
ATOM 815 O O . PHE A 1 102 ? 22.961 -10.392 -19.318 1.00 74.31 102 PHE A O 1
ATOM 822 N N . ILE A 1 103 ? 20.787 -9.848 -19.538 1.00 74.94 103 ILE A N 1
ATOM 823 C CA . ILE A 1 103 ? 20.747 -9.908 -21.009 1.00 74.94 103 ILE A CA 1
ATOM 824 C C . ILE A 1 103 ? 21.618 -8.815 -21.641 1.00 74.94 103 ILE A C 1
ATOM 826 O O . ILE A 1 103 ? 22.326 -9.100 -22.596 1.00 74.94 103 ILE A O 1
ATOM 830 N N . GLU A 1 104 ? 21.587 -7.584 -21.124 1.00 72.94 104 GLU A N 1
ATOM 831 C CA . GLU A 1 104 ? 22.409 -6.478 -21.649 1.00 72.94 104 GLU A CA 1
ATOM 832 C C . GLU A 1 104 ? 23.908 -6.627 -21.319 1.00 72.94 104 GLU A C 1
ATOM 834 O O . GLU A 1 104 ? 24.737 -5.955 -21.928 1.00 72.94 104 GLU A O 1
ATOM 839 N N . SER A 1 105 ? 24.265 -7.497 -20.366 1.00 67.50 105 SER A N 1
ATOM 840 C CA . SER A 1 105 ? 25.656 -7.782 -19.981 1.00 67.50 105 SER A CA 1
ATOM 841 C C . SER A 1 105 ? 26.314 -8.956 -20.724 1.00 67.50 105 SER A C 1
ATOM 843 O O . SER A 1 105 ? 27.509 -9.183 -20.522 1.00 67.50 105 SER A O 1
ATOM 845 N N . LEU A 1 106 ? 25.547 -9.708 -21.526 1.00 59.78 106 LEU A N 1
ATOM 846 C CA . LEU A 1 106 ? 25.996 -10.879 -22.292 1.00 59.78 106 LEU A CA 1
ATOM 847 C C . LEU A 1 106 ? 26.362 -10.492 -23.734 1.00 59.78 106 LEU A C 1
ATOM 849 O O . LEU A 1 106 ? 27.379 -11.022 -24.232 1.00 59.78 106 LEU A O 1
#

Sequence (106 aa):
MKELNFKDRCIQILAIIPTIIFFLWSIYYCFHLFVGVDIPGVNPISQFILGWVTLFMAIGSIIYIIKPNADALNFFVKTVCGLIGISIILFADKITYLAKIFIESL

Secondary structure (DSSP, 8-state):
-PPPPHHHHHHHHHHHHHHHHHHHHHHHHHHHHHHT-PBTTB-HHHHHHHHHHHHHHHHHHHHHHHSTT--HHHHHHHHHHHHHHHHHHHHHHHHHHHHHHHHHT-

Radius of gyration: 17.61 Å; chains: 1; bounding box: 52×25×47 Å